Protein AF-A0A5F8H5B0-F1 (afdb_monomer)

Radius of gyration: 14.9 Å; Cα contacts (8 Å, |Δi|>4): 53; chains: 1; bounding box: 31×24×40 Å

Secondary structure (DSSP, 8-state):
----TTHHHHHHHHHHHHHHHHTS-GGGPEEEEE-SSEEEEEEE-SSSSSEEEEEEE--

Foldseek 3Di:
DPPPPCPVVVVVVVVVVVVVVVPPDPVQWDFPDDDPFKTKTWHQDPPDGGIDIDMDGDD

Organism: Monodelphis domestica (NCBI:txid13616)

InterPro domains:
  IPR023393 START-like domain superfamily [G3DSA:3.30.530.20] (8-59)
  IPR042555 StAR-related lipid transfer protein 4 [PTHR47006] (1-56)

Structure (mmCIF, N/CA/C/O backbone):
data_AF-A0A5F8H5B0-F1
#
_entry.id   AF-A0A5F8H5B0-F1
#
loop_
_atom_site.group_PDB
_atom_site.id
_atom_site.type_symbol
_atom_site.label_atom_id
_atom_site.label_alt_id
_atom_site.label_comp_id
_atom_site.label_asym_id
_atom_site.label_entity_id
_atom_site.label_seq_id
_atom_site.pdbx_PDB_ins_code
_atom_site.Cartn_x
_atom_site.Cartn_y
_atom_site.Cartn_z
_atom_site.occupancy
_atom_site.B_iso_or_equiv
_atom_site.auth_seq_id
_atom_site.auth_comp_id
_atom_site.auth_asym_id
_atom_site.auth_atom_id
_atom_site.pdbx_PDB_model_num
ATOM 1 N N . MET A 1 1 ? 5.758 -13.710 -25.909 1.00 46.50 1 MET A N 1
ATOM 2 C CA . MET A 1 1 ? 5.648 -13.019 -24.611 1.00 46.50 1 MET A CA 1
ATOM 3 C C . MET A 1 1 ? 7.038 -12.504 -24.317 1.00 46.50 1 MET A C 1
ATOM 5 O O . MET A 1 1 ? 7.925 -13.325 -24.128 1.00 46.50 1 MET A O 1
ATOM 9 N N . GLU A 1 2 ? 7.264 -11.200 -24.456 1.00 63.16 2 GLU A N 1
ATOM 10 C CA . GLU A 1 2 ? 8.566 -10.599 -24.147 1.00 63.16 2 GLU A CA 1
ATOM 11 C C . GLU A 1 2 ? 8.878 -10.931 -22.684 1.00 63.16 2 GLU A C 1
ATOM 13 O O . GLU A 1 2 ? 8.092 -10.602 -21.790 1.00 63.16 2 GLU A O 1
ATOM 18 N N . ALA A 1 3 ? 9.949 -11.687 -22.443 1.00 66.88 3 ALA A N 1
ATOM 19 C CA . ALA A 1 3 ? 10.392 -11.950 -21.086 1.00 66.88 3 ALA A CA 1
ATOM 20 C C . ALA A 1 3 ? 10.766 -10.605 -20.465 1.00 66.88 3 ALA A C 1
ATOM 22 O O . ALA A 1 3 ? 11.473 -9.811 -21.080 1.00 66.88 3 ALA A O 1
ATOM 23 N N . LEU A 1 4 ? 10.264 -10.343 -19.261 1.00 72.69 4 LEU A N 1
ATOM 24 C CA . LEU A 1 4 ? 10.602 -9.143 -18.512 1.00 72.69 4 LEU A CA 1
ATOM 25 C C . LEU A 1 4 ? 12.108 -9.208 -18.239 1.00 72.69 4 LEU A C 1
ATOM 27 O O . LEU A 1 4 ? 12.542 -9.989 -17.393 1.00 72.69 4 LEU A O 1
ATOM 31 N N . THR A 1 5 ? 12.886 -8.463 -19.025 1.00 69.62 5 THR A N 1
ATOM 32 C CA . THR A 1 5 ? 14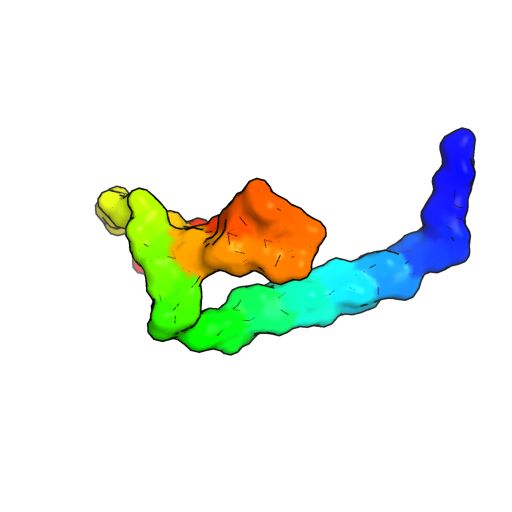.334 -8.658 -19.216 1.00 69.62 5 THR A CA 1
ATOM 33 C C . THR A 1 5 ? 15.102 -8.648 -17.894 1.00 69.62 5 THR A C 1
ATOM 35 O O . THR A 1 5 ? 16.102 -9.341 -17.761 1.00 69.62 5 THR A O 1
ATOM 38 N N . ASP A 1 6 ? 14.551 -7.965 -16.884 1.00 84.00 6 ASP A N 1
ATOM 39 C CA . ASP A 1 6 ? 15.046 -7.944 -15.511 1.00 84.00 6 ASP A CA 1
ATOM 40 C C . ASP A 1 6 ? 13.927 -8.151 -14.471 1.00 84.00 6 ASP A C 1
ATOM 42 O O . ASP A 1 6 ? 13.642 -7.289 -13.631 1.00 84.00 6 ASP A O 1
ATOM 46 N N . ALA A 1 7 ? 13.282 -9.321 -14.488 1.00 88.12 7 ALA A N 1
ATOM 47 C CA . ALA A 1 7 ? 12.283 -9.701 -13.480 1.00 88.12 7 ALA A CA 1
ATOM 48 C C . ALA A 1 7 ? 12.791 -9.530 -12.029 1.00 88.12 7 ALA A C 1
ATOM 50 O O . ALA A 1 7 ? 12.051 -9.072 -11.158 1.00 88.12 7 ALA A O 1
ATOM 51 N N . THR A 1 8 ? 14.071 -9.820 -11.773 1.00 89.81 8 THR A N 1
ATOM 52 C CA . THR A 1 8 ? 14.714 -9.650 -10.457 1.00 89.81 8 THR A CA 1
ATOM 53 C C . THR A 1 8 ? 14.834 -8.181 -10.043 1.00 89.81 8 THR A C 1
ATOM 55 O O . THR A 1 8 ? 14.595 -7.838 -8.879 1.00 89.81 8 THR A O 1
ATOM 58 N N . LEU A 1 9 ? 15.168 -7.288 -10.983 1.00 91.38 9 LEU A N 1
ATOM 59 C CA . LEU A 1 9 ? 15.211 -5.846 -10.728 1.00 91.38 9 LEU A CA 1
ATOM 60 C C . LEU A 1 9 ? 13.814 -5.324 -10.405 1.00 91.38 9 LEU A C 1
ATOM 62 O O . LEU A 1 9 ? 13.647 -4.567 -9.447 1.00 91.38 9 LEU A O 1
ATOM 66 N N . LEU A 1 10 ? 12.810 -5.751 -11.177 1.00 91.69 10 LEU A N 1
ATOM 67 C CA . LEU A 1 10 ? 11.424 -5.365 -10.944 1.00 91.69 10 LEU A CA 1
ATOM 68 C C . LEU A 1 10 ? 10.946 -5.840 -9.567 1.00 91.69 10 LEU A C 1
ATOM 70 O O . LEU A 1 10 ? 10.422 -5.036 -8.799 1.00 91.69 10 LEU A O 1
ATOM 74 N N . ALA A 1 11 ? 11.189 -7.105 -9.217 1.00 93.50 11 ALA A N 1
ATOM 75 C CA . ALA A 1 11 ? 10.833 -7.658 -7.912 1.00 93.50 11 ALA A CA 1
ATOM 76 C C . ALA A 1 11 ? 11.485 -6.875 -6.760 1.00 93.50 11 ALA A C 1
ATOM 78 O O . ALA A 1 11 ? 10.838 -6.567 -5.758 1.00 93.50 11 ALA A O 1
ATOM 79 N N . THR A 1 12 ? 12.755 -6.494 -6.926 1.00 95.56 12 THR A N 1
ATOM 80 C CA . THR A 1 12 ? 13.492 -5.706 -5.931 1.00 95.56 12 THR A CA 1
ATOM 81 C C . THR A 1 12 ? 12.902 -4.307 -5.777 1.00 95.56 12 THR A C 1
ATOM 83 O O . THR A 1 12 ? 12.689 -3.856 -4.650 1.00 95.56 12 THR A O 1
ATOM 86 N N . LYS A 1 13 ? 12.585 -3.634 -6.890 1.00 94.94 13 LYS A N 1
ATOM 87 C CA . LYS A 1 13 ? 11.935 -2.316 -6.877 1.00 94.94 13 LYS A CA 1
ATOM 88 C C . LYS A 1 13 ? 10.569 -2.377 -6.198 1.00 94.94 13 LYS A C 1
ATOM 90 O O . LYS A 1 13 ? 10.348 -1.620 -5.261 1.00 94.94 13 LYS A O 1
ATOM 95 N N . ILE A 1 14 ? 9.707 -3.320 -6.588 1.00 95.50 14 ILE A N 1
ATOM 96 C CA . ILE A 1 14 ? 8.368 -3.488 -5.999 1.00 95.50 14 ILE A CA 1
ATOM 97 C C . ILE A 1 14 ? 8.463 -3.729 -4.492 1.00 95.50 14 ILE A C 1
ATOM 99 O O . ILE A 1 14 ? 7.766 -3.072 -3.721 1.00 95.50 14 ILE A O 1
ATOM 103 N N . LYS A 1 15 ? 9.352 -4.630 -4.054 1.00 96.69 15 LYS A N 1
ATOM 104 C CA . LYS A 1 15 ? 9.563 -4.905 -2.628 1.00 96.69 15 LYS A CA 1
ATOM 105 C C . LYS A 1 15 ? 9.936 -3.633 -1.866 1.00 96.69 15 LYS A C 1
ATOM 107 O O . LYS A 1 15 ? 9.327 -3.331 -0.844 1.00 96.69 15 LYS A O 1
ATOM 112 N N . ASN A 1 16 ? 10.905 -2.876 -2.376 1.00 97.06 16 ASN A N 1
ATO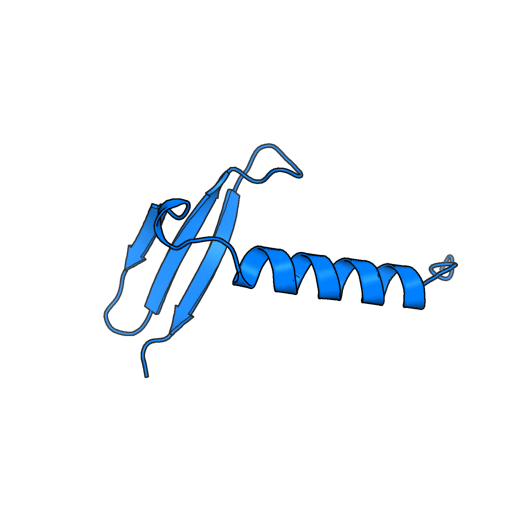M 113 C CA . ASN A 1 16 ? 11.361 -1.649 -1.730 1.00 97.06 16 ASN A CA 1
ATOM 114 C C . ASN A 1 16 ? 10.251 -0.587 -1.687 1.00 97.06 16 ASN A C 1
ATOM 116 O O . ASN A 1 16 ? 10.060 0.040 -0.648 1.00 97.06 16 ASN A O 1
ATOM 120 N N . THR A 1 17 ? 9.481 -0.433 -2.766 1.00 96.06 17 THR A N 1
ATOM 121 C CA . THR A 1 17 ? 8.334 0.484 -2.827 1.00 96.06 17 THR A CA 1
ATOM 122 C C . THR A 1 17 ? 7.241 0.099 -1.825 1.00 96.06 17 THR A C 1
ATOM 124 O O . THR A 1 17 ? 6.748 0.955 -1.096 1.00 96.06 17 THR A O 1
ATOM 127 N N . LEU A 1 18 ? 6.903 -1.188 -1.699 1.00 95.81 18 LEU A N 1
AT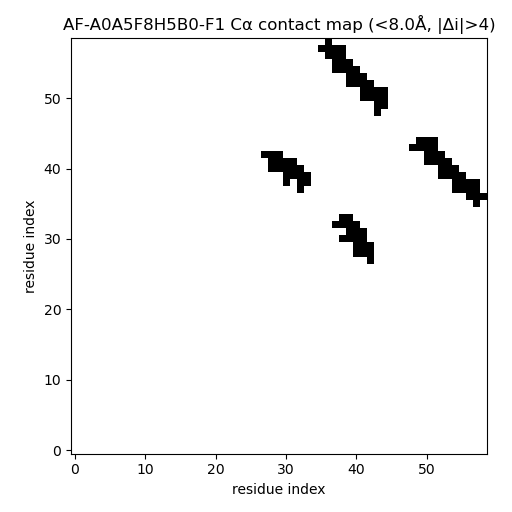OM 128 C CA . LEU A 1 18 ? 5.932 -1.651 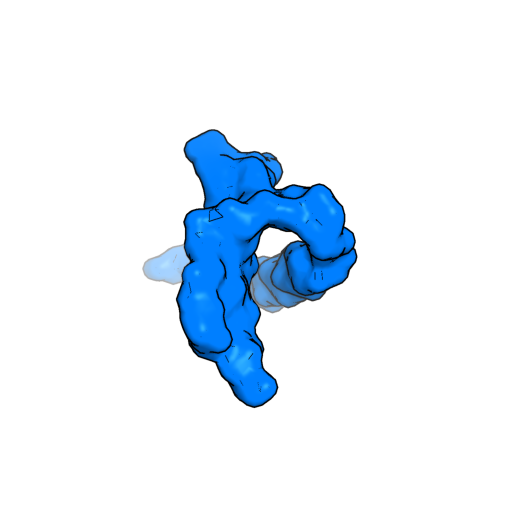-0.700 1.00 95.81 18 LEU A CA 1
ATOM 129 C C . LEU A 1 18 ? 6.422 -1.415 0.736 1.00 95.81 18 LEU A C 1
ATOM 131 O O . LEU A 1 18 ? 5.638 -0.988 1.584 1.00 95.81 18 LEU A O 1
ATOM 135 N N . CYS A 1 19 ? 7.713 -1.632 1.008 1.00 96.06 19 CYS A N 1
ATOM 136 C CA . CYS A 1 19 ? 8.318 -1.286 2.296 1.00 96.06 19 CYS A CA 1
ATOM 137 C C . CYS A 1 19 ? 8.226 0.221 2.578 1.00 96.06 19 CYS A C 1
ATOM 139 O O . CYS A 1 19 ? 7.869 0.611 3.686 1.00 96.06 19 CYS A O 1
ATOM 141 N N . GLN A 1 20 ? 8.485 1.071 1.579 1.00 95.31 20 GLN A N 1
ATOM 142 C CA . GLN A 1 20 ? 8.328 2.522 1.709 1.00 95.31 20 GLN A CA 1
ATOM 143 C C . GLN A 1 20 ? 6.880 2.907 2.024 1.00 95.31 20 GLN A C 1
ATOM 145 O O . GLN A 1 20 ? 6.656 3.672 2.958 1.00 95.31 20 GLN A O 1
ATOM 150 N N . TYR A 1 21 ? 5.895 2.341 1.317 1.00 95.44 21 TYR A N 1
ATOM 151 C CA . TYR A 1 21 ? 4.478 2.594 1.596 1.00 95.44 21 TYR A CA 1
ATOM 152 C C . TYR A 1 21 ? 4.053 2.133 2.992 1.00 95.44 21 TYR A C 1
ATOM 154 O O . TYR A 1 21 ? 3.236 2.791 3.640 1.00 95.44 21 TYR A O 1
ATOM 162 N N . HIS A 1 22 ? 4.606 1.017 3.475 1.00 92.75 22 HIS A N 1
ATOM 163 C CA . HIS A 1 22 ? 4.341 0.530 4.825 1.00 92.75 22 HIS A CA 1
ATOM 164 C C . HIS A 1 22 ? 4.842 1.509 5.897 1.00 92.75 22 HIS A C 1
ATOM 166 O O . HIS A 1 22 ? 4.140 1.729 6.884 1.00 92.75 22 HIS A O 1
ATOM 172 N N . SER A 1 23 ? 5.997 2.136 5.656 1.00 93.88 23 SER A N 1
ATOM 173 C CA . SER A 1 23 ? 6.630 3.122 6.541 1.00 93.88 23 SER A CA 1
ATOM 174 C C . SER A 1 23 ? 6.041 4.535 6.453 1.00 93.88 23 SER A C 1
ATOM 176 O O . SER A 1 23 ? 6.492 5.416 7.183 1.00 93.88 23 SER A O 1
ATOM 178 N N . ILE A 1 24 ? 5.053 4.791 5.585 1.00 94.31 24 ILE A N 1
ATOM 179 C CA . ILE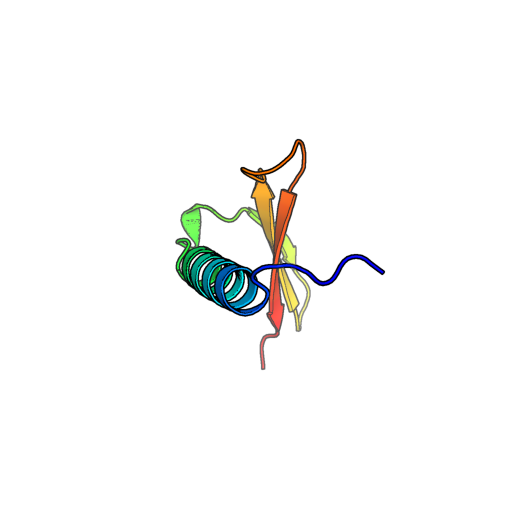 A 1 24 ? 4.382 6.097 5.525 1.00 94.31 24 ILE A CA 1
ATOM 180 C C . ILE A 1 24 ? 3.681 6.367 6.859 1.00 94.31 24 ILE A C 1
ATOM 182 O O . ILE A 1 24 ? 2.804 5.600 7.268 1.00 94.31 24 ILE A O 1
ATOM 186 N N . GLU A 1 25 ? 4.025 7.499 7.473 1.00 92.50 25 GLU A N 1
ATOM 187 C CA . GLU A 1 25 ? 3.431 7.985 8.716 1.00 92.50 25 GLU A CA 1
ATOM 188 C C . GLU A 1 25 ? 1.899 8.034 8.657 1.00 92.50 25 GLU A C 1
ATOM 190 O O . GLU A 1 25 ? 1.297 8.485 7.679 1.00 92.50 25 GLU A O 1
ATOM 195 N N . ASP A 1 26 ? 1.258 7.639 9.758 1.00 87.56 26 ASP A N 1
ATOM 196 C CA . ASP A 1 26 ? -0.200 7.590 9.895 1.00 87.56 26 ASP A CA 1
ATOM 197 C C . ASP A 1 26 ? -0.891 8.949 9.653 1.00 87.56 26 ASP A C 1
ATOM 199 O O . ASP A 1 26 ? -2.045 8.976 9.233 1.00 87.56 26 ASP A O 1
ATOM 203 N N . ASN A 1 27 ? -0.184 10.072 9.831 1.00 91.62 27 ASN A N 1
ATOM 204 C CA . ASN A 1 27 ? -0.689 11.431 9.581 1.00 91.62 27 ASN A CA 1
ATOM 205 C C . ASN A 1 27 ? -0.841 11.782 8.082 1.00 91.62 27 ASN A C 1
ATOM 207 O O . ASN A 1 27 ? -1.593 12.695 7.742 1.00 91.62 27 ASN A O 1
ATOM 211 N N . LYS A 1 28 ? -0.147 11.076 7.177 1.00 93.50 28 LYS A N 1
ATOM 212 C CA . LYS A 1 28 ? -0.247 11.271 5.719 1.00 93.50 28 LYS A CA 1
ATOM 213 C C . LYS A 1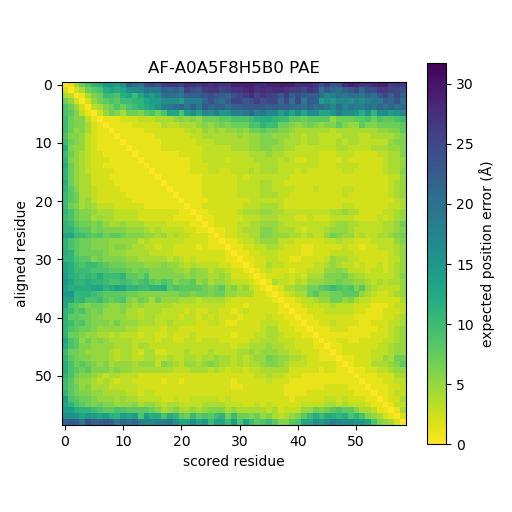 28 ? -1.458 10.559 5.130 1.00 93.50 28 LYS A C 1
ATOM 215 O O . LYS A 1 28 ? -1.829 10.807 3.983 1.00 93.50 28 LYS A O 1
ATOM 220 N N . TRP A 1 29 ? -2.068 9.679 5.912 1.00 94.88 29 TRP A N 1
ATOM 221 C CA . TRP A 1 29 ? -3.219 8.894 5.527 1.00 94.88 29 TRP A CA 1
ATOM 222 C C . TRP A 1 29 ? -4.517 9.579 5.948 1.00 94.88 29 TRP A C 1
ATOM 224 O O . TRP A 1 29 ? -4.669 10.036 7.078 1.00 94.88 29 TRP A O 1
ATOM 234 N N . ARG A 1 30 ? -5.502 9.590 5.051 1.00 95.19 30 ARG A N 1
ATOM 235 C CA . ARG A 1 30 ? -6.884 9.971 5.368 1.00 95.19 30 ARG A CA 1
ATOM 236 C C . ARG A 1 30 ? -7.733 8.716 5.488 1.00 95.19 30 ARG A C 1
ATOM 238 O O . ARG A 1 30 ? -7.554 7.787 4.710 1.00 95.19 30 ARG A O 1
ATOM 245 N N . ILE A 1 31 ? -8.656 8.664 6.443 1.00 93.75 31 ILE A N 1
ATOM 246 C CA . ILE A 1 31 ? -9.579 7.526 6.562 1.00 93.75 31 ILE A CA 1
ATOM 247 C C . ILE A 1 31 ? -10.569 7.589 5.395 1.00 93.75 31 ILE A C 1
ATOM 249 O O . ILE A 1 31 ? -11.291 8.572 5.263 1.00 93.75 31 ILE A O 1
ATOM 253 N N . ALA A 1 32 ? -10.588 6.543 4.569 1.00 93.44 32 ALA A N 1
ATOM 254 C CA . ALA A 1 32 ? -11.546 6.379 3.478 1.00 93.44 32 ALA A CA 1
ATOM 255 C C . ALA A 1 32 ? -12.811 5.670 3.976 1.00 93.44 32 ALA A C 1
ATOM 257 O O . ALA A 1 32 ? -13.931 6.121 3.751 1.00 93.44 32 ALA A O 1
ATOM 258 N N . LYS A 1 33 ? -12.621 4.576 4.722 1.00 92.62 33 LYS A N 1
ATOM 259 C CA . LYS A 1 33 ? -13.697 3.768 5.294 1.00 92.62 33 LYS A CA 1
ATOM 260 C C . LYS A 1 33 ? -13.240 3.163 6.612 1.00 92.62 33 LYS A C 1
ATOM 262 O O . LYS A 1 33 ? -12.113 2.698 6.746 1.00 92.62 33 LYS A O 1
ATOM 267 N N . LYS A 1 34 ? -14.123 3.141 7.605 1.00 92.50 34 LYS A N 1
ATOM 268 C CA . LYS A 1 34 ? -13.858 2.492 8.890 1.00 92.50 34 LYS A CA 1
ATOM 269 C C . LYS A 1 34 ? -15.065 1.659 9.281 1.00 92.50 34 LYS A C 1
ATOM 271 O O . LYS A 1 34 ? -16.167 2.178 9.409 1.00 92.50 34 LYS A O 1
ATOM 276 N N . THR A 1 35 ? -14.838 0.367 9.444 1.00 91.81 35 THR A N 1
ATOM 277 C CA . THR A 1 35 ? -15.815 -0.605 9.941 1.00 91.81 35 THR A CA 1
ATOM 278 C C . THR A 1 35 ? -15.310 -1.182 11.262 1.00 91.81 35 THR A C 1
ATOM 280 O O . THR A 1 35 ? -14.252 -0.776 11.751 1.00 91.81 35 THR A O 1
ATOM 283 N N . LYS A 1 36 ? -16.072 -2.102 11.862 1.00 89.62 36 LYS A N 1
ATOM 284 C CA . LYS A 1 36 ? -15.691 -2.752 13.120 1.00 89.62 36 LYS A CA 1
ATOM 285 C C . LYS A 1 36 ? -14.340 -3.468 12.998 1.00 89.62 36 LYS A C 1
ATOM 287 O O . LYS A 1 36 ? -13.486 -3.294 13.863 1.00 89.62 36 LYS A O 1
ATOM 292 N N . ASP A 1 37 ? -14.139 -4.164 11.884 1.00 92.12 37 ASP A N 1
ATOM 293 C CA . ASP A 1 37 ? -13.013 -5.084 11.706 1.00 92.12 37 ASP A CA 1
ATOM 294 C C . ASP A 1 37 ? -11.941 -4.525 10.762 1.00 92.12 37 ASP A C 1
ATOM 296 O O . ASP A 1 37 ? -10.817 -5.012 10.731 1.00 92.12 37 ASP A O 1
ATOM 300 N N . ILE A 1 38 ? -12.254 -3.485 9.983 1.00 92.06 38 ILE A N 1
ATOM 301 C CA . ILE A 1 38 ? -11.366 -2.961 8.937 1.00 92.06 38 ILE A CA 1
ATOM 302 C C . ILE A 1 38 ? -11.263 -1.441 9.022 1.00 92.06 38 ILE A C 1
ATOM 304 O O . ILE A 1 38 ? -12.272 -0.735 9.079 1.00 92.06 38 ILE A O 1
ATOM 308 N N . THR A 1 39 ? -10.036 -0.931 8.927 1.00 93.81 39 THR A N 1
ATOM 309 C CA . THR A 1 39 ? -9.752 0.479 8.641 1.00 93.81 39 THR A CA 1
ATOM 310 C C . THR A 1 39 ? -9.088 0.603 7.273 1.00 93.81 39 THR A C 1
ATOM 312 O O .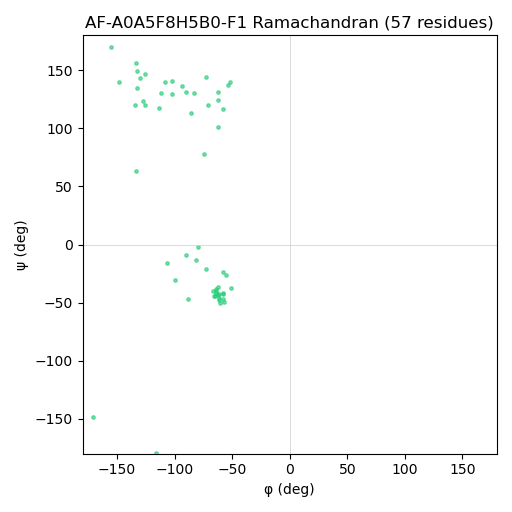 THR A 1 39 ? -7.990 0.097 7.056 1.00 93.81 39 THR A O 1
ATOM 315 N N . GLU A 1 40 ? -9.752 1.300 6.362 1.00 94.88 40 GLU A N 1
ATOM 316 C CA . GLU A 1 40 ? -9.257 1.660 5.041 1.00 94.88 40 GLU A CA 1
ATOM 317 C C . GLU A 1 40 ? -8.818 3.124 5.046 1.00 94.88 40 GLU A C 1
ATOM 319 O O . GLU A 1 40 ? -9.539 4.028 5.488 1.00 94.88 40 GLU A O 1
ATOM 324 N N . ARG A 1 41 ? -7.608 3.355 4.561 1.00 95.19 41 ARG A N 1
ATOM 325 C CA . ARG A 1 41 ? -6.957 4.653 4.504 1.00 95.19 41 ARG A CA 1
ATOM 326 C C . ARG A 1 41 ? -6.507 4.938 3.079 1.00 95.19 41 ARG A C 1
ATOM 328 O O . ARG A 1 41 ? -6.099 4.023 2.376 1.00 95.19 41 ARG A O 1
ATOM 335 N N . GLN A 1 42 ? -6.527 6.202 2.683 1.00 95.31 42 GLN A N 1
ATOM 336 C CA . GLN A 1 42 ? -6.097 6.645 1.364 1.00 95.31 42 GLN A CA 1
ATOM 337 C C . GLN A 1 42 ? -5.164 7.858 1.435 1.00 95.31 42 GLN A C 1
ATOM 339 O O . GLN A 1 42 ? -5.297 8.708 2.321 1.00 95.31 42 GLN A O 1
ATOM 344 N N . LYS A 1 43 ? -4.251 7.958 0.468 1.00 96.19 43 LYS A N 1
ATOM 345 C CA . LYS A 1 43 ? -3.496 9.176 0.129 1.00 96.19 43 LYS A CA 1
ATOM 346 C C . LYS A 1 43 ? -3.516 9.382 -1.391 1.00 96.19 43 LYS A C 1
ATOM 348 O O . LYS A 1 43 ? -3.695 8.397 -2.104 1.00 96.19 43 LYS A O 1
ATOM 353 N N . PRO A 1 44 ? -3.331 10.607 -1.910 1.00 96.31 44 PRO A N 1
ATOM 354 C CA . PRO A 1 44 ? -3.108 10.811 -3.344 1.00 96.31 44 PRO A CA 1
ATOM 355 C C . PRO A 1 44 ? -1.938 9.948 -3.840 1.00 96.31 44 PRO A C 1
ATOM 357 O O . PRO A 1 44 ? -0.943 9.829 -3.125 1.00 96.31 44 PRO A O 1
ATOM 360 N N . SER A 1 45 ? -2.067 9.307 -5.000 1.00 94.44 45 SER A N 1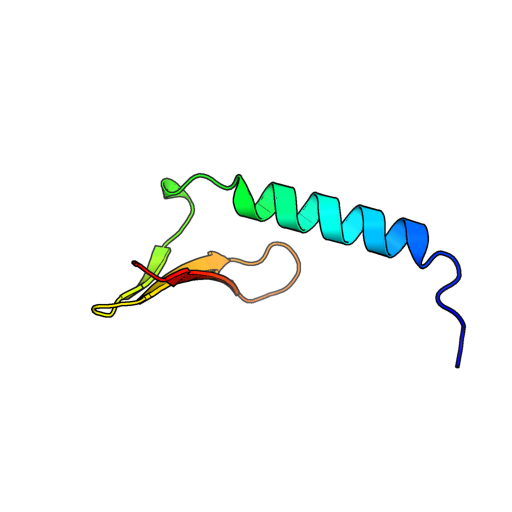
ATOM 361 C CA . SER A 1 45 ? -0.983 8.531 -5.623 1.00 94.44 45 SER A CA 1
ATOM 362 C C . SER A 1 45 ? 0.082 9.473 -6.190 1.00 94.44 45 SER A C 1
ATOM 364 O O . SER A 1 45 ? -0.244 10.555 -6.672 1.00 94.44 45 SER A O 1
ATOM 366 N N . ASP A 1 46 ? 1.348 9.062 -6.106 1.00 93.75 46 ASP A N 1
ATOM 367 C CA . ASP A 1 46 ? 2.469 9.797 -6.706 1.00 93.75 46 ASP A CA 1
ATOM 368 C C . ASP A 1 46 ? 2.731 9.324 -8.156 1.00 93.75 46 ASP A C 1
ATOM 370 O O . ASP A 1 46 ? 3.502 9.927 -8.896 1.00 93.75 46 ASP A O 1
ATOM 374 N N . GLU A 1 47 ? 2.074 8.238 -8.568 1.00 94.25 47 GLU A N 1
ATOM 375 C CA . GLU A 1 47 ? 2.286 7.515 -9.820 1.00 94.25 47 GLU A CA 1
ATOM 376 C C . GLU A 1 47 ? 1.250 7.870 -10.894 1.00 94.25 47 GLU A C 1
ATOM 378 O O . GLU A 1 47 ? 1.546 7.813 -12.087 1.00 94.25 47 GLU A O 1
ATOM 383 N N . PHE A 1 48 ? 0.024 8.212 -10.492 1.00 95.00 48 PHE A N 1
ATOM 384 C CA . PHE A 1 48 ? -1.063 8.571 -11.401 1.00 95.00 48 PHE A CA 1
ATOM 385 C C . PHE A 1 48 ? -2.096 9.475 -10.717 1.00 95.00 48 PHE A C 1
ATOM 387 O O . PHE A 1 48 ? -2.096 9.649 -9.500 1.00 95.00 48 PHE A O 1
ATOM 394 N N . ASN A 1 49 ? -3.020 10.035 -11.504 1.00 96.25 49 ASN A N 1
ATOM 395 C CA . ASN A 1 49 ? -4.103 10.871 -10.986 1.00 96.25 49 ASN A CA 1
ATOM 396 C C . ASN A 1 49 ? -5.184 10.023 -10.282 1.00 96.25 49 ASN A C 1
ATOM 398 O O . ASN A 1 49 ? -6.230 9.723 -10.858 1.00 96.25 49 ASN A O 1
ATOM 402 N N . GLY A 1 50 ? -4.901 9.599 -9.050 1.00 95.88 50 GLY A N 1
ATOM 403 C CA . GLY A 1 50 ? -5.780 8.774 -8.223 1.00 95.88 50 GLY A CA 1
ATOM 404 C C . GLY A 1 50 ? -5.278 8.630 -6.785 1.00 95.88 50 GLY A C 1
ATOM 405 O O . GLY A 1 50 ? -4.656 9.543 -6.241 1.00 95.88 50 GLY A O 1
ATOM 406 N N . TYR A 1 51 ? -5.559 7.489 -6.150 1.00 96.25 51 TYR A N 1
ATOM 407 C CA . TYR A 1 51 ? -5.257 7.254 -4.735 1.00 96.25 51 TYR A CA 1
ATOM 408 C C . TYR A 1 51 ? -4.515 5.935 -4.509 1.00 96.25 51 TYR A C 1
ATOM 410 O O . TYR A 1 51 ? -4.813 4.921 -5.136 1.00 96.25 51 TYR A O 1
ATOM 418 N N . LEU A 1 52 ? -3.591 5.952 -3.549 1.00 96.56 52 LEU A N 1
ATOM 419 C CA . LEU A 1 52 ? -3.034 4.758 -2.924 1.00 96.56 52 LEU A CA 1
ATOM 420 C C . LEU A 1 52 ? -3.887 4.401 -1.706 1.00 96.56 52 LEU A C 1
ATOM 422 O O . LEU A 1 52 ? -4.135 5.260 -0.856 1.00 96.56 52 LEU A O 1
ATOM 426 N N . TYR A 1 53 ? -4.282 3.133 -1.603 1.00 95.69 53 TYR A N 1
ATOM 427 C CA . TYR A 1 53 ? -5.095 2.612 -0.507 1.00 95.69 53 TYR A CA 1
ATOM 428 C C . TYR A 1 53 ? -4.278 1.706 0.419 1.00 95.69 53 TYR A C 1
ATOM 430 O O . TYR A 1 53 ? -3.472 0.892 -0.026 1.00 95.69 53 TYR A O 1
ATOM 438 N N . LYS A 1 54 ? -4.517 1.829 1.726 1.00 94.62 54 LYS A N 1
ATOM 439 C CA . LYS A 1 54 ? -3.976 0.979 2.790 1.00 94.62 54 LYS A CA 1
ATOM 440 C C . LYS A 1 54 ? -5.139 0.436 3.606 1.00 94.62 54 LYS A C 1
ATOM 442 O O . LYS A 1 54 ? -5.896 1.200 4.199 1.00 94.62 54 LYS A O 1
ATOM 447 N N . MET A 1 55 ? -5.265 -0.883 3.660 1.00 94.62 55 MET A N 1
ATOM 448 C CA . MET A 1 55 ? -6.298 -1.571 4.427 1.00 94.62 55 MET A CA 1
ATOM 449 C C . MET A 1 55 ? -5.645 -2.314 5.586 1.00 94.62 55 MET A C 1
ATOM 451 O O . MET A 1 55 ? -4.668 -3.036 5.397 1.00 94.62 55 MET A O 1
ATOM 455 N N . GLN A 1 56 ? -6.176 -2.125 6.788 1.00 91.94 56 GLN A N 1
ATOM 456 C CA . GLN A 1 56 ? -5.716 -2.822 7.979 1.00 91.94 56 GLN A CA 1
ATOM 457 C C . GLN A 1 56 ? -6.903 -3.476 8.672 1.00 91.94 56 GLN A C 1
ATOM 459 O O . GLN A 1 56 ? -7.877 -2.806 9.023 1.00 91.94 56 GLN A O 1
ATOM 464 N N . VAL A 1 57 ? -6.801 -4.788 8.860 1.00 91.56 57 VAL A N 1
ATOM 465 C CA . VAL A 1 57 ? -7.752 -5.568 9.649 1.00 91.56 57 VAL A C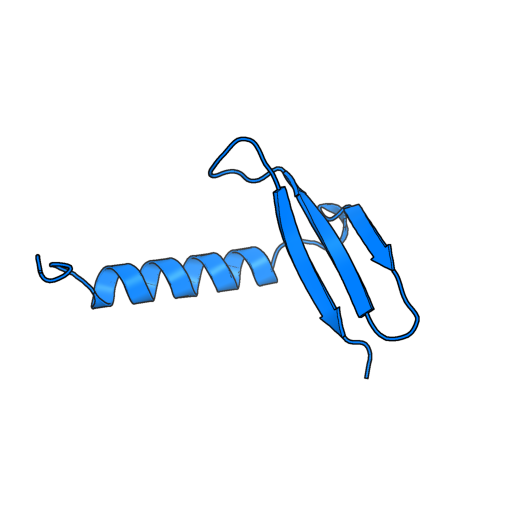A 1
ATOM 466 C C . VAL A 1 57 ? -7.359 -5.446 11.120 1.00 91.56 57 VAL A C 1
ATOM 468 O O . VAL A 1 57 ? -6.186 -5.604 11.463 1.00 91.56 57 VAL A O 1
ATOM 471 N N . LYS A 1 58 ? -8.322 -5.120 11.979 1.00 80.00 58 LYS A N 1
ATOM 472 C CA . LYS A 1 58 ? -8.180 -5.213 13.431 1.00 80.00 58 LYS A CA 1
ATOM 473 C C . LYS A 1 58 ? -8.537 -6.639 13.838 1.00 80.00 58 LYS A C 1
ATOM 475 O O . LYS A 1 58 ? -9.688 -7.032 13.677 1.00 80.00 58 LYS A O 1
ATOM 480 N N . TYR A 1 59 ? -7.546 -7.382 14.317 1.00 64.69 59 TYR A N 1
ATOM 481 C CA . TYR A 1 59 ? -7.751 -8.631 15.048 1.00 64.69 59 TYR A CA 1
ATOM 482 C C . TYR A 1 59 ? -7.902 -8.335 16.538 1.00 64.69 59 TYR A C 1
ATOM 484 O O . TYR A 1 59 ? -7.247 -7.369 17.002 1.00 64.69 59 TYR A O 1
#

Nearest PDB structures (foldseek):
  6l1d-assembly2_B  TM=9.961E-01  e=1.857E-05  Homo sapiens
  6l1m-assembly1_A  TM=1.000E+00  e=2.905E-05  Homo sapiens
  5brl-assembly2_B  TM=9.399E-01  e=3.096E-05  Mus musculus
  2r55-assembly2_B  TM=9.016E-01  e=1.179E-02  Homo sapiens
  5zyg-assembly1_A  TM=5.859E-01  e=8.529E-01  Homo sapiens

Solvent-accessible surface area (backbone atoms only — not comparable to full-atom values): 3690 Å² total; per-residue (Å²): 128,85,71,66,91,51,56,68,58,52,53,52,50,51,53,53,51,52,53,52,62,69,69,54,58,76,87,70,47,41,81,74,45,78,57,96,50,38,41,32,28,33,34,78,37,94,87,53,102,53,69,45,77,47,77,45,73,62,128

pLDDT: mean 90.46, std 9.78, range [46.5, 97.06]

Mean predicted aligned error: 5.42 Å

Sequence (59 aa):
MEALTDATLLATKIKNTLCQYHSIEDNKWRIAKKTKDITERQKPSDEFNGYLYKMQVKY